Protein AF-A0A970T3A5-F1 (afdb_monomer)

Solvent-accessible surface area (backbone atoms only — not comparable to full-atom values): 3477 Å² total; per-residue (Å²): 110,73,69,55,49,42,60,74,54,53,74,77,47,88,61,94,44,72,64,57,46,51,48,54,52,48,49,43,43,64,73,43,48,57,39,63,42,63,32,72,94,58,76,62,26,15,59,54,55,42,55,50,54,55,55,61,74,75,107

Structure (mmCIF, N/CA/C/O backbone):
data_AF-A0A970T3A5-F1
#
_entry.id   AF-A0A970T3A5-F1
#
loop_
_atom_site.group_PDB
_atom_site.id
_atom_site.type_symbol
_atom_site.label_atom_id
_atom_site.label_alt_id
_atom_site.label_comp_id
_atom_site.label_asym_id
_atom_site.label_entity_id
_atom_site.label_seq_id
_atom_site.pdbx_PDB_ins_code
_atom_site.Cartn_x
_atom_site.Cartn_y
_atom_site.Cartn_z
_atom_site.occupancy
_atom_site.B_iso_or_equiv
_atom_site.auth_seq_id
_atom_site.auth_comp_id
_atom_site.auth_asym_id
_atom_site.auth_atom_id
_atom_site.pdbx_PDB_model_num
ATOM 1 N N . MET A 1 1 ? -8.925 -4.16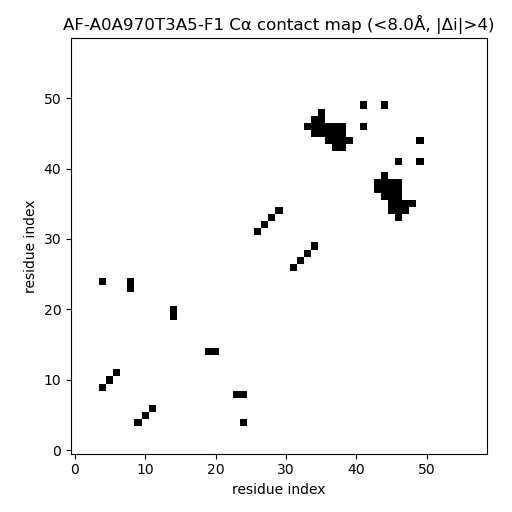3 -5.792 1.00 65.69 1 MET A N 1
ATOM 2 C CA . MET A 1 1 ? -8.820 -3.068 -4.805 1.00 65.69 1 MET A CA 1
ATOM 3 C C . MET A 1 1 ? -9.606 -3.361 -3.521 1.00 65.69 1 MET A C 1
ATOM 5 O O . MET A 1 1 ? -8.991 -3.734 -2.536 1.00 65.69 1 MET A O 1
ATOM 9 N N . PHE A 1 2 ? -10.946 -3.282 -3.507 1.00 65.88 2 PHE A N 1
ATOM 10 C CA . PHE A 1 2 ? -11.720 -3.304 -2.247 1.00 65.88 2 PHE A CA 1
ATOM 11 C C . PHE A 1 2 ? -11.693 -4.643 -1.477 1.00 65.88 2 PHE A C 1
ATOM 13 O O . PHE A 1 2 ? -11.690 -4.654 -0.249 1.00 65.88 2 PHE A O 1
ATOM 20 N N . ALA A 1 3 ? -11.644 -5.778 -2.184 1.00 74.88 3 ALA A N 1
ATOM 21 C CA . ALA A 1 3 ? -11.554 -7.100 -1.556 1.00 74.88 3 ALA A CA 1
ATOM 22 C C . ALA A 1 3 ? -10.195 -7.351 -0.870 1.00 74.88 3 ALA A C 1
ATOM 24 O O . ALA A 1 3 ? -10.159 -7.945 0.203 1.00 74.88 3 ALA A O 1
ATOM 25 N N . LEU A 1 4 ? -9.097 -6.853 -1.459 1.00 73.62 4 LEU A N 1
ATOM 26 C CA . LEU A 1 4 ? -7.745 -6.940 -0.888 1.00 73.62 4 LEU A CA 1
ATOM 27 C C . LEU A 1 4 ? -7.631 -6.088 0.376 1.00 73.62 4 LEU A C 1
ATOM 29 O O . LEU A 1 4 ? -7.226 -6.602 1.409 1.00 73.62 4 LEU A O 1
ATOM 33 N N . LEU A 1 5 ? -8.122 -4.845 0.331 1.00 77.50 5 LEU A N 1
ATOM 34 C CA . LEU A 1 5 ? -8.191 -3.959 1.498 1.00 77.50 5 LEU A CA 1
ATOM 35 C C . LEU A 1 5 ? -8.910 -4.614 2.685 1.00 77.50 5 LEU A C 1
ATOM 37 O O . LEU A 1 5 ? -8.401 -4.610 3.804 1.00 77.50 5 LEU A O 1
ATOM 41 N N . LYS A 1 6 ? -10.078 -5.231 2.453 1.00 73.88 6 LYS A N 1
ATOM 42 C CA . LYS A 1 6 ? -10.788 -5.943 3.526 1.00 73.88 6 LYS A CA 1
ATOM 43 C C . LYS A 1 6 ? -9.990 -7.127 4.066 1.00 73.88 6 LYS A C 1
ATOM 45 O O . LYS A 1 6 ? -9.955 -7.328 5.273 1.00 73.88 6 LYS A O 1
ATOM 50 N N . LYS A 1 7 ? -9.370 -7.913 3.186 1.00 77.00 7 LYS A N 1
ATOM 51 C CA . LYS A 1 7 ? -8.636 -9.121 3.572 1.00 77.00 7 LYS A CA 1
ATOM 52 C C . LYS A 1 7 ? -7.356 -8.805 4.347 1.00 77.00 7 LYS A C 1
ATOM 54 O O . LYS A 1 7 ? -7.091 -9.470 5.339 1.00 77.00 7 LYS A O 1
ATOM 59 N N . GLU A 1 8 ? -6.585 -7.828 3.887 1.00 73.44 8 GLU A N 1
ATOM 60 C CA . GLU A 1 8 ? -5.231 -7.566 4.389 1.00 73.44 8 GLU A CA 1
ATOM 61 C C . GLU A 1 8 ? -5.202 -6.539 5.522 1.00 73.44 8 GLU A C 1
ATOM 63 O O . GLU A 1 8 ? -4.358 -6.647 6.401 1.00 73.44 8 GLU A O 1
ATOM 68 N N . ILE A 1 9 ? -6.147 -5.591 5.557 1.00 74.94 9 ILE A N 1
ATOM 69 C CA . ILE A 1 9 ? -6.175 -4.535 6.582 1.00 74.94 9 ILE A CA 1
ATOM 70 C C . ILE A 1 9 ? -7.284 -4.774 7.607 1.00 74.94 9 ILE A C 1
ATOM 72 O O . ILE A 1 9 ? -7.048 -4.689 8.809 1.00 74.94 9 ILE A O 1
ATOM 76 N N . VAL A 1 10 ? -8.505 -5.067 7.151 1.00 71.00 10 VAL A N 1
ATOM 77 C CA . VAL A 1 10 ? -9.701 -5.042 8.018 1.00 71.00 10 VAL A CA 1
ATOM 78 C C . VAL A 1 10 ? -9.913 -6.361 8.761 1.00 71.00 10 VAL A C 1
ATOM 80 O O . VAL A 1 10 ? -10.227 -6.351 9.945 1.00 71.00 10 VAL A O 1
ATOM 83 N N . ASN A 1 11 ? -9.728 -7.504 8.099 1.00 71.06 11 ASN A N 1
ATOM 84 C CA . ASN A 1 11 ? -10.055 -8.815 8.670 1.00 71.06 11 ASN A CA 1
ATOM 85 C C . ASN A 1 11 ? -9.056 -9.315 9.734 1.00 71.06 11 ASN A C 1
ATOM 87 O O . ASN A 1 11 ? -9.308 -10.355 10.338 1.00 71.06 11 ASN A O 1
ATOM 91 N N . GLY A 1 12 ? -7.948 -8.605 9.966 1.00 68.06 12 GLY A N 1
ATOM 92 C CA . GLY A 1 12 ? -6.922 -8.969 10.954 1.00 68.06 12 GLY A CA 1
ATOM 93 C C . GLY A 1 12 ? -6.622 -7.893 11.999 1.00 68.06 12 GLY A C 1
ATOM 94 O O . GLY A 1 12 ? -5.871 -8.163 12.934 1.00 68.06 12 GLY A O 1
ATOM 95 N N . THR A 1 13 ? -7.207 -6.697 11.871 1.00 78.19 13 THR A N 1
ATOM 96 C CA . THR A 1 13 ? -6.829 -5.534 12.684 1.00 78.19 13 THR A CA 1
ATOM 97 C C . THR A 1 13 ? -8.043 -4.948 13.389 1.00 78.19 13 THR A C 1
ATOM 99 O O . THR A 1 13 ? -8.998 -4.503 12.754 1.00 78.19 13 THR A O 1
ATOM 102 N N . ASN A 1 14 ? -7.991 -4.905 14.720 1.00 83.62 14 ASN A N 1
ATOM 103 C CA . ASN A 1 14 ? -8.979 -4.191 15.521 1.00 83.62 14 ASN A CA 1
ATOM 104 C C . ASN A 1 14 ? -8.542 -2.735 15.690 1.00 83.62 14 ASN A C 1
ATOM 106 O O . ASN A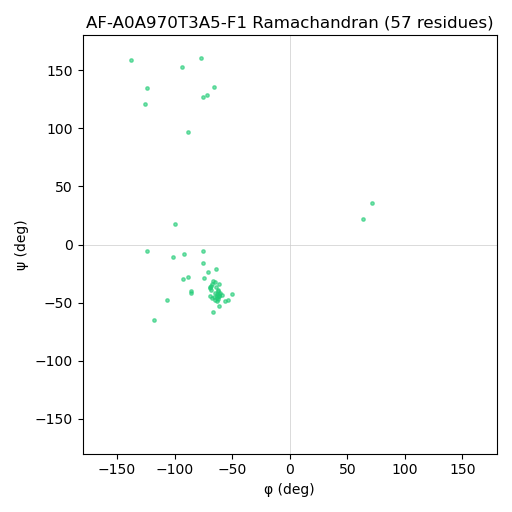 1 14 ? -7.747 -2.422 16.575 1.00 83.62 14 ASN A O 1
ATOM 110 N N . PHE A 1 15 ? -9.079 -1.849 14.855 1.00 89.56 15 PHE A N 1
ATOM 111 C CA . PHE A 1 15 ? -8.860 -0.412 14.994 1.00 89.56 15 PHE A CA 1
ATOM 112 C C . PHE A 1 15 ? -9.626 0.134 16.197 1.00 89.56 15 PHE A C 1
ATOM 114 O O . PHE A 1 15 ? -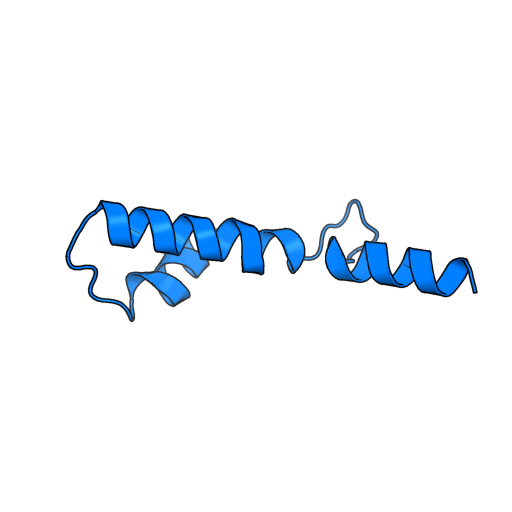10.836 -0.067 16.322 1.00 89.56 15 PHE A O 1
ATOM 121 N N . LYS A 1 16 ? -8.935 0.865 17.071 1.00 90.88 16 LYS A N 1
ATOM 122 C CA . LYS A 1 16 ? -9.542 1.525 18.234 1.00 90.88 16 LYS A CA 1
ATOM 123 C C . LYS A 1 16 ? -10.347 2.748 17.817 1.00 90.88 16 LYS A C 1
ATOM 125 O O . LYS A 1 16 ? -11.303 3.120 18.493 1.00 90.88 16 LYS A O 1
ATOM 130 N N . THR A 1 17 ? -9.953 3.387 16.715 1.00 94.38 17 THR A N 1
ATOM 131 C CA . THR A 1 17 ? -10.618 4.583 16.193 1.00 94.38 17 THR A CA 1
ATOM 132 C C . THR A 1 17 ? -10.755 4.543 14.676 1.00 94.38 17 THR A C 1
ATOM 134 O O . THR A 1 17 ? -10.011 3.861 13.971 1.00 94.38 17 THR A O 1
ATOM 137 N N . ARG A 1 18 ? -11.695 5.334 14.148 1.00 91.44 18 ARG A N 1
ATOM 138 C CA . ARG A 1 18 ? -11.862 5.491 12.698 1.00 91.44 18 ARG A CA 1
ATOM 139 C C . ARG A 1 18 ? -10.650 6.151 12.033 1.00 91.44 18 ARG A C 1
ATOM 141 O O . ARG A 1 18 ? -10.350 5.821 10.891 1.00 91.44 18 ARG A O 1
ATOM 148 N N . GLU A 1 19 ? -9.956 7.049 12.732 1.00 94.62 19 GLU A N 1
ATOM 149 C CA . GLU A 1 19 ? -8.753 7.699 12.195 1.00 94.62 19 GLU A CA 1
ATOM 150 C C . GLU A 1 19 ? -7.588 6.721 12.053 1.00 94.62 19 GLU A C 1
ATOM 152 O O . GLU A 1 19 ? -6.896 6.753 11.043 1.00 94.62 19 GLU A O 1
ATOM 157 N N . GLU A 1 20 ? -7.426 5.791 12.995 1.00 91.19 20 GLU A N 1
ATOM 158 C CA . GLU A 1 20 ? -6.428 4.719 12.901 1.00 91.19 20 GLU A CA 1
ATOM 159 C C . GLU A 1 20 ? -6.684 3.812 11.687 1.00 91.19 20 GLU A C 1
ATOM 161 O O . GLU A 1 20 ? -5.772 3.520 10.912 1.00 91.19 20 GLU A O 1
ATOM 166 N N . ALA A 1 21 ? -7.949 3.436 11.463 1.00 89.81 21 ALA A N 1
ATOM 167 C CA . ALA A 1 21 ? -8.345 2.679 10.278 1.00 89.81 21 ALA A CA 1
ATOM 168 C C . ALA A 1 21 ? -8.063 3.463 8.985 1.00 89.81 21 ALA A C 1
ATOM 170 O O . ALA A 1 21 ? -7.554 2.906 8.013 1.00 89.81 21 ALA A O 1
ATOM 171 N N . ARG A 1 22 ? -8.372 4.768 8.970 1.00 91.56 22 ARG A N 1
ATOM 172 C CA . ARG A 1 22 ? -8.128 5.643 7.816 1.00 91.56 22 ARG A CA 1
ATOM 173 C C . ARG A 1 22 ? -6.636 5.753 7.506 1.00 91.56 22 ARG A C 1
ATOM 175 O O . ARG A 1 22 ? -6.267 5.659 6.339 1.00 91.56 22 ARG A O 1
ATOM 182 N N . GLN A 1 23 ? -5.808 5.930 8.531 1.00 92.25 23 GLN A N 1
ATOM 183 C CA . GLN A 1 23 ? -4.358 6.013 8.394 1.00 92.25 23 GLN A CA 1
ATOM 184 C C . GLN A 1 23 ? -3.778 4.700 7.860 1.00 92.25 23 GLN A C 1
ATOM 186 O O . GLN A 1 23 ? -3.048 4.720 6.877 1.00 92.25 23 GLN A O 1
ATOM 191 N N . SER A 1 24 ? -4.209 3.560 8.403 1.00 89.94 24 SER A N 1
ATOM 192 C CA . SER A 1 24 ? -3.746 2.239 7.950 1.00 89.94 24 SER A CA 1
ATOM 193 C C . SER A 1 24 ? -4.107 1.963 6.485 1.00 89.94 24 SER A C 1
ATOM 195 O O . SER A 1 24 ? -3.309 1.425 5.721 1.00 89.94 24 SER A O 1
ATOM 197 N N . VAL A 1 25 ? -5.311 2.363 6.056 1.00 89.25 25 VAL A N 1
ATOM 198 C CA . VAL A 1 25 ? -5.722 2.280 4.644 1.00 89.25 25 VAL A CA 1
ATOM 199 C C . VAL A 1 25 ? -4.878 3.202 3.765 1.00 89.25 25 VAL A C 1
ATOM 201 O O . VAL A 1 25 ? -4.502 2.806 2.662 1.00 89.25 25 VAL A O 1
ATOM 204 N N . PHE A 1 26 ? -4.592 4.419 4.230 1.00 91.94 26 PHE A N 1
ATOM 205 C CA . PHE A 1 26 ? -3.751 5.367 3.506 1.00 91.94 26 PHE A CA 1
ATOM 206 C C . PHE A 1 26 ? -2.336 4.810 3.311 1.00 91.94 26 PHE A C 1
ATOM 208 O O . PHE A 1 26 ? -1.884 4.710 2.173 1.00 91.94 26 PHE A O 1
ATOM 215 N N . GLU A 1 27 ? -1.683 4.370 4.384 1.00 91.38 27 GLU A N 1
ATOM 216 C CA . GLU A 1 27 ? -0.340 3.775 4.350 1.00 91.38 27 GLU A CA 1
ATOM 217 C C . GLU A 1 27 ? -0.286 2.582 3.400 1.00 91.38 27 GLU A C 1
ATOM 219 O O . GLU A 1 27 ? 0.532 2.556 2.486 1.00 91.38 27 GLU A O 1
ATOM 224 N N . TYR A 1 28 ? -1.232 1.649 3.501 1.00 90.19 28 TYR A N 1
ATOM 225 C CA . TYR A 1 28 ? -1.274 0.514 2.584 1.00 90.19 28 TYR A CA 1
ATOM 226 C C . TYR A 1 28 ? -1.403 0.936 1.117 1.00 90.19 28 TYR A C 1
ATOM 228 O O . TYR A 1 28 ? -0.737 0.372 0.251 1.00 90.19 28 TYR A O 1
ATOM 236 N N . ILE A 1 29 ? -2.260 1.912 0.802 1.00 91.06 29 ILE A N 1
ATOM 237 C CA . ILE A 1 29 ? -2.453 2.354 -0.585 1.00 91.06 29 ILE A CA 1
ATOM 238 C C . ILE A 1 29 ? -1.182 3.012 -1.129 1.00 91.06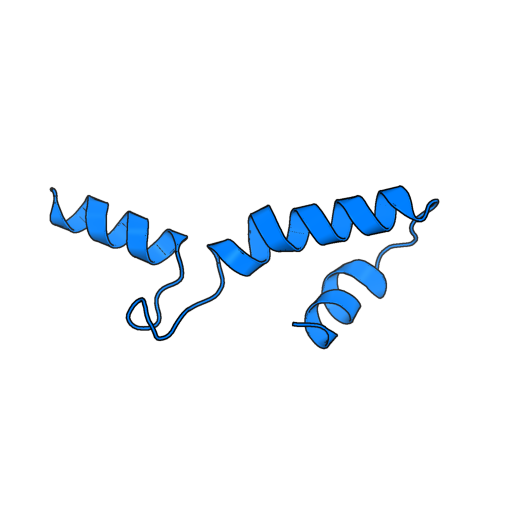 29 ILE A C 1
ATOM 240 O O . ILE A 1 29 ? -0.794 2.722 -2.263 1.00 91.06 29 ILE A O 1
ATOM 244 N N . TYR A 1 30 ? -0.559 3.894 -0.348 1.00 92.38 30 TYR A N 1
ATOM 245 C CA . TYR A 1 30 ? 0.547 4.733 -0.807 1.00 92.38 30 TYR A CA 1
ATOM 246 C C . TYR A 1 30 ? 1.911 4.062 -0.704 1.00 92.38 30 TYR A C 1
ATOM 248 O O . TYR A 1 30 ? 2.714 4.211 -1.619 1.00 92.38 30 TYR A O 1
ATOM 256 N N . GLU A 1 31 ? 2.175 3.327 0.369 1.00 89.88 31 GLU A N 1
ATOM 257 C CA . GLU A 1 31 ? 3.484 2.718 0.614 1.00 89.88 31 GLU A CA 1
ATOM 258 C C . GLU A 1 31 ? 3.601 1.332 -0.014 1.00 89.88 31 GLU A C 1
ATOM 260 O O . GLU A 1 31 ? 4.696 0.917 -0.385 1.00 89.88 31 GLU A O 1
ATOM 265 N N . PHE A 1 32 ? 2.481 0.620 -0.176 1.00 89.31 32 PHE A N 1
ATOM 266 C CA . PHE A 1 32 ? 2.502 -0.761 -0.647 1.00 89.31 32 PHE A CA 1
ATOM 267 C C . PHE A 1 32 ? 1.774 -0.954 -1.976 1.00 89.31 32 PHE A C 1
ATOM 269 O O . PHE A 1 32 ? 2.401 -1.285 -2.984 1.00 89.31 32 PHE A O 1
ATOM 276 N N . TYR A 1 33 ? 0.458 -0.747 -2.008 1.00 91.12 33 TYR A N 1
ATOM 277 C CA . TYR A 1 33 ? -0.376 -1.186 -3.121 1.00 91.12 33 TYR A CA 1
ATOM 278 C C . TYR A 1 33 ? -0.065 -0.445 -4.420 1.00 91.12 33 TYR A C 1
ATOM 280 O O . TYR A 1 33 ? 0.260 -1.083 -5.415 1.00 91.12 33 TYR A O 1
ATOM 288 N N . ASN A 1 34 ? -0.162 0.886 -4.446 1.00 92.00 34 ASN A N 1
ATOM 289 C CA . ASN A 1 34 ? 0.091 1.651 -5.668 1.00 92.00 34 ASN A CA 1
ATOM 290 C C . ASN A 1 34 ? 1.532 1.505 -6.188 1.00 92.00 34 ASN A C 1
ATOM 292 O O . ASN A 1 34 ? 1.671 1.238 -7.380 1.00 92.00 34 ASN A O 1
ATOM 296 N N . PRO A 1 35 ? 2.592 1.628 -5.361 1.00 94.44 35 PRO A N 1
ATOM 297 C CA . PRO A 1 35 ? 3.962 1.536 -5.869 1.00 94.44 35 PRO A CA 1
ATOM 298 C C . PRO A 1 35 ? 4.372 0.118 -6.290 1.00 94.44 35 PRO A C 1
ATOM 300 O O . PRO A 1 35 ? 5.260 -0.019 -7.129 1.00 94.44 35 PRO A O 1
ATOM 303 N N . SER A 1 36 ? 3.720 -0.925 -5.758 1.00 93.75 36 SER A N 1
ATOM 304 C CA . SER A 1 36 ? 4.037 -2.333 -6.067 1.00 93.75 36 SER A CA 1
ATOM 305 C C . SER A 1 36 ? 3.076 -2.979 -7.070 1.00 93.75 36 SER A C 1
ATOM 307 O O . SER A 1 36 ? 3.319 -4.088 -7.549 1.00 93.75 36 SER A O 1
ATOM 309 N N . ARG A 1 37 ? 1.953 -2.331 -7.398 1.00 93.81 37 ARG A N 1
ATOM 310 C CA . ARG A 1 37 ? 0.982 -2.873 -8.350 1.00 93.81 37 ARG A CA 1
ATOM 311 C C . ARG A 1 37 ? 1.503 -2.727 -9.773 1.00 93.81 37 ARG A C 1
ATOM 313 O O . ARG A 1 37 ? 1.773 -1.623 -10.226 1.00 93.81 37 ARG A O 1
ATOM 320 N N . LYS A 1 38 ? 1.517 -3.839 -10.506 1.00 95.31 38 LYS A N 1
ATOM 321 C CA . LYS A 1 38 ? 1.817 -3.866 -11.942 1.00 95.31 38 LYS A CA 1
ATOM 322 C C . LYS A 1 38 ? 0.746 -3.148 -12.756 1.00 95.31 38 LYS A C 1
ATOM 324 O O . LYS A 1 38 ? -0.454 -3.339 -12.523 1.00 95.31 38 LYS A O 1
ATOM 329 N N . GLN A 1 39 ? 1.197 -2.342 -13.709 1.00 95.38 39 GLN A N 1
ATOM 330 C CA . GLN A 1 39 ? 0.363 -1.516 -14.575 1.00 95.38 39 GLN A CA 1
ATOM 331 C C . GLN A 1 39 ? 0.666 -1.846 -16.034 1.00 95.38 39 GLN A C 1
ATOM 333 O O . GLN A 1 39 ? 1.824 -1.991 -16.422 1.00 95.38 39 GLN A O 1
ATOM 338 N N . GLU A 1 40 ? -0.379 -2.006 -16.840 1.00 95.88 40 GLU A N 1
ATOM 339 C CA . GLU A 1 40 ? -0.240 -2.336 -18.262 1.00 95.88 40 GLU A CA 1
ATOM 340 C C . GLU A 1 40 ? 0.458 -1.198 -19.014 1.00 95.88 40 GLU A C 1
ATOM 342 O O . GLU A 1 40 ? 1.339 -1.441 -19.835 1.00 95.88 40 GLU A O 1
ATOM 347 N N . GLU A 1 41 ? 0.171 0.044 -18.628 1.00 95.56 41 GLU A N 1
ATOM 348 C CA . GLU A 1 41 ? 0.764 1.260 -19.187 1.00 95.56 41 GLU A CA 1
ATOM 349 C C . GLU A 1 41 ? 2.279 1.361 -18.944 1.00 95.56 41 GLU A C 1
ATOM 351 O O . GLU A 1 41 ? 2.972 2.069 -19.670 1.00 95.56 41 GLU A O 1
ATOM 356 N N . LEU A 1 42 ? 2.802 0.636 -17.949 1.00 95.00 42 LEU A N 1
ATOM 357 C CA . LEU A 1 42 ? 4.232 0.534 -17.642 1.00 95.00 42 LEU A CA 1
ATOM 358 C C . LEU A 1 42 ? 4.857 -0.756 -18.199 1.00 95.00 42 LEU A C 1
ATOM 360 O O . LEU A 1 42 ? 5.912 -1.185 -17.737 1.00 95.00 42 LEU A O 1
ATOM 364 N N . GLY A 1 43 ? 4.200 -1.423 -19.153 1.00 95.12 43 GLY A N 1
ATOM 365 C CA . GLY A 1 43 ? 4.689 -2.679 -19.726 1.00 95.12 43 GLY A CA 1
ATOM 366 C C . GLY A 1 43 ? 4.588 -3.857 -18.755 1.00 95.12 43 GLY A C 1
ATOM 367 O O . GLY A 1 43 ? 5.463 -4.718 -18.730 1.00 95.12 43 GLY A O 1
ATOM 368 N N . HIS A 1 44 ? 3.536 -3.884 -17.933 1.00 95.19 44 HIS A N 1
ATOM 369 C C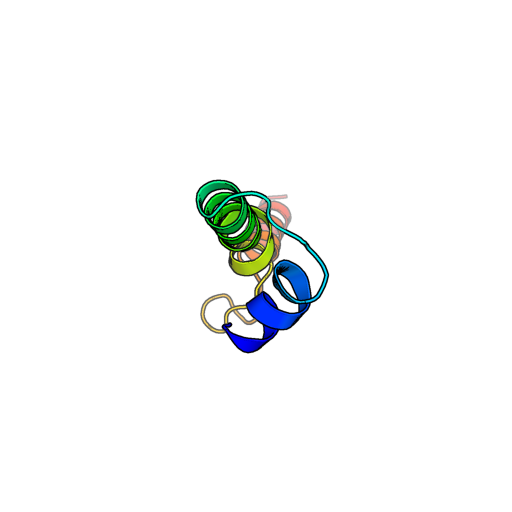A . HIS A 1 44 ? 3.342 -4.848 -16.842 1.00 95.19 44 HIS A CA 1
ATOM 370 C C . HIS A 1 44 ? 4.387 -4.764 -15.718 1.00 95.19 44 HIS A C 1
ATOM 372 O O . HIS A 1 44 ? 4.544 -5.715 -14.948 1.00 95.19 44 HIS A O 1
ATOM 378 N N . LEU A 1 45 ? 5.053 -3.618 -15.578 1.00 96.44 45 LEU A N 1
ATOM 379 C CA . LEU A 1 45 ? 5.869 -3.283 -14.416 1.00 96.44 45 LEU A CA 1
ATOM 380 C C . LEU A 1 45 ? 5.045 -2.493 -13.396 1.00 96.44 45 LEU A C 1
ATOM 382 O O . LEU A 1 45 ? 4.062 -1.826 -13.727 1.00 96.44 45 LEU A O 1
ATOM 386 N N . SER A 1 46 ? 5.419 -2.592 -12.130 1.00 97.00 46 SER A N 1
ATOM 387 C CA . SER A 1 46 ? 4.999 -1.638 -11.106 1.00 97.00 46 SER A CA 1
ATOM 388 C C . SER A 1 46 ? 5.798 -0.337 -11.218 1.00 97.00 46 SER A C 1
ATOM 390 O O . SER A 1 46 ? 6.887 -0.347 -11.793 1.00 97.00 46 SER A O 1
ATOM 392 N N .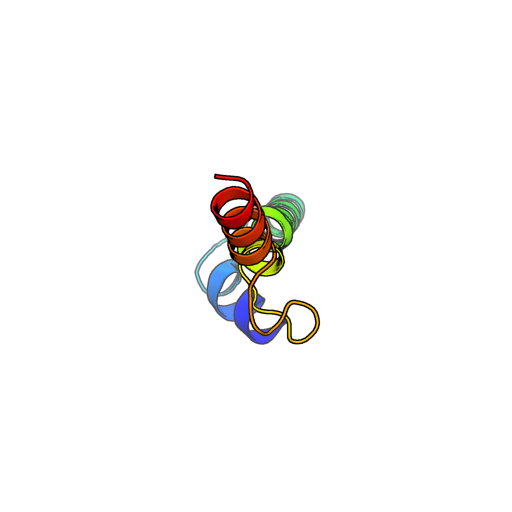 PRO A 1 47 ? 5.315 0.783 -10.652 1.00 96.69 47 PRO A N 1
ATOM 393 C CA . PRO A 1 47 ? 6.088 2.022 -10.597 1.00 96.69 47 PRO A CA 1
ATOM 394 C C . PRO A 1 47 ? 7.511 1.837 -10.053 1.00 96.69 47 PRO A C 1
ATOM 396 O O . PRO A 1 47 ? 8.455 2.367 -10.634 1.00 96.69 47 PRO A O 1
ATOM 3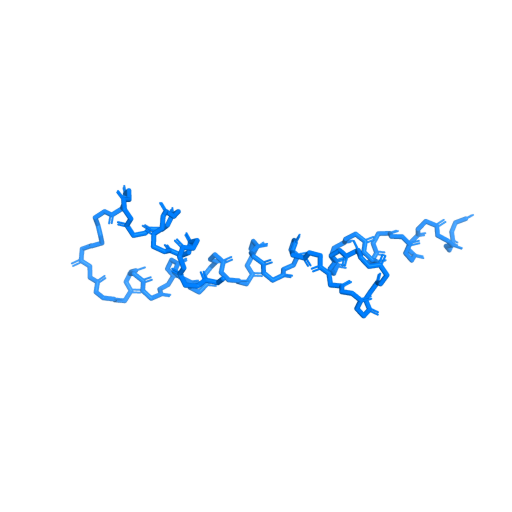99 N N . ASN A 1 48 ? 7.683 1.040 -8.992 1.00 95.69 48 ASN A N 1
ATOM 400 C CA . ASN A 1 48 ? 9.005 0.752 -8.433 1.00 95.69 48 ASN A CA 1
ATOM 401 C C . ASN A 1 48 ? 9.890 -0.032 -9.413 1.00 95.69 48 ASN A C 1
ATOM 403 O O . ASN A 1 48 ? 11.034 0.351 -9.643 1.00 95.69 48 ASN A O 1
ATOM 407 N N . GLU A 1 49 ? 9.365 -1.103 -10.017 1.00 96.75 49 GLU A N 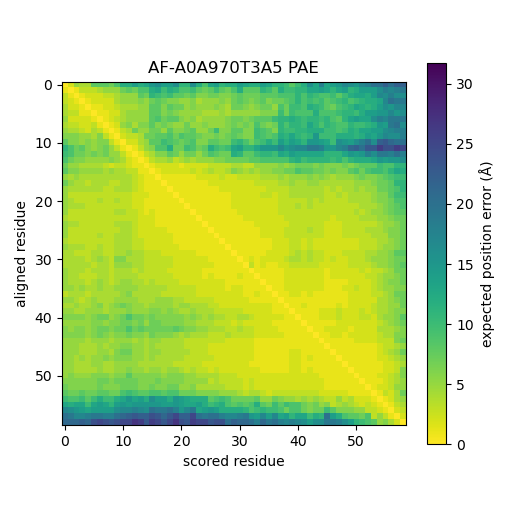1
ATOM 408 C CA . GLU A 1 49 ? 10.100 -1.893 -11.019 1.00 96.75 49 GLU A CA 1
ATOM 409 C C . GLU A 1 49 ? 10.454 -1.048 -12.251 1.00 96.75 49 GLU A C 1
ATOM 411 O O . GLU A 1 49 ? 11.558 -1.150 -12.778 1.00 96.75 49 GLU A O 1
ATOM 416 N N . PHE A 1 50 ? 9.544 -0.179 -12.691 1.00 96.19 50 PHE A N 1
ATOM 417 C CA . PHE A 1 50 ? 9.767 0.712 -13.822 1.00 96.19 50 PHE A CA 1
ATOM 418 C C . PHE A 1 50 ? 10.913 1.689 -13.543 1.00 96.19 50 PHE A C 1
ATOM 420 O O . PHE A 1 50 ? 11.842 1.782 -14.343 1.00 96.19 50 PHE A O 1
ATOM 427 N N . VAL A 1 51 ? 10.909 2.360 -12.387 1.00 95.06 51 VAL A N 1
ATOM 428 C CA . VAL A 1 51 ? 11.996 3.275 -11.997 1.00 95.06 51 VAL A CA 1
ATOM 429 C C . VAL A 1 51 ? 13.338 2.546 -11.901 1.00 95.06 51 VAL A C 1
ATOM 431 O O . VAL A 1 51 ? 14.337 3.067 -12.393 1.00 95.06 51 VAL A O 1
ATOM 434 N N . LEU A 1 52 ? 13.368 1.339 -11.329 1.00 95.62 52 LEU A N 1
ATOM 435 C CA . LEU A 1 52 ? 14.583 0.519 -11.276 1.00 95.62 52 LEU A CA 1
ATOM 436 C C . LEU A 1 52 ? 15.086 0.162 -12.682 1.00 95.62 52 LEU A C 1
ATOM 438 O O . LEU A 1 52 ? 16.266 0.343 -12.971 1.00 95.62 52 LEU A O 1
ATOM 442 N N . SER A 1 53 ? 14.190 -0.244 -13.588 1.00 93.81 53 SER A N 1
ATOM 443 C CA . SER A 1 53 ? 14.561 -0.571 -14.972 1.00 93.81 53 SER A CA 1
ATOM 444 C C . SER A 1 53 ? 15.152 0.624 -15.729 1.00 93.81 53 SER A C 1
ATOM 446 O O . SER A 1 53 ? 16.071 0.457 -16.528 1.00 93.81 53 SER A O 1
ATOM 448 N N . LEU A 1 54 ? 14.677 1.844 -15.447 1.00 93.00 54 LEU A N 1
ATOM 449 C CA . LEU A 1 54 ? 15.249 3.064 -16.017 1.00 93.00 54 LEU A CA 1
ATOM 450 C C . LEU A 1 54 ? 16.653 3.343 -15.471 1.00 93.00 54 LEU A C 1
ATOM 452 O O . LEU A 1 54 ? 17.500 3.828 -16.212 1.00 93.00 54 LEU A O 1
ATOM 456 N N . GLN A 1 55 ? 16.917 3.044 -14.197 1.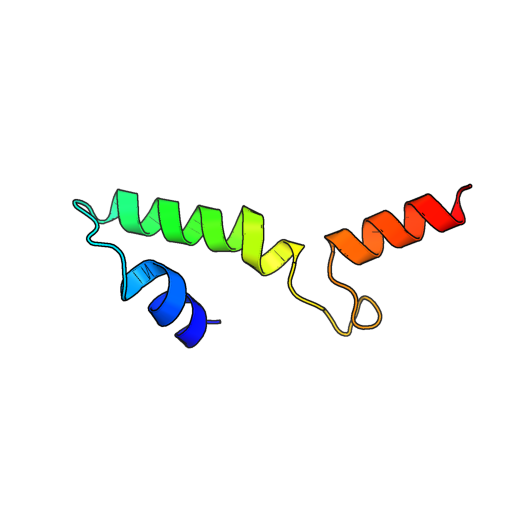00 87.94 55 GLN A N 1
ATOM 457 C CA . GLN A 1 55 ? 18.245 3.217 -13.598 1.00 87.94 55 GLN A CA 1
ATOM 458 C C . GLN A 1 55 ? 19.264 2.228 -14.173 1.00 87.94 55 GLN A C 1
ATOM 460 O O . GLN A 1 55 ? 20.398 2.617 -14.440 1.00 87.94 55 GLN A O 1
ATOM 465 N N . GLU A 1 56 ? 18.858 0.981 -14.410 1.00 81.56 56 GLU A N 1
ATOM 466 C CA . GLU A 1 56 ? 19.709 -0.052 -15.017 1.00 81.56 56 GLU A CA 1
ATOM 467 C C . GLU A 1 56 ? 20.066 0.256 -16.476 1.00 81.56 56 GLU A C 1
ATOM 469 O O . GLU A 1 56 ? 21.156 -0.081 -16.916 1.00 81.56 56 GLU A O 1
ATOM 474 N N . GLN A 1 57 ? 19.182 0.925 -17.221 1.00 74.81 57 GLN A N 1
ATOM 475 C CA . GLN A 1 57 ? 19.440 1.340 -18.607 1.00 74.81 57 GLN A CA 1
ATOM 476 C C . GLN A 1 57 ? 20.386 2.543 -18.730 1.00 74.81 57 GLN A C 1
ATOM 478 O O . GLN A 1 57 ? 20.864 2.838 -19.825 1.00 74.81 57 GLN A O 1
ATOM 483 N N . VAL A 1 58 ? 20.608 3.276 -17.637 1.00 69.44 58 VAL A N 1
ATOM 484 C CA . VAL A 1 58 ? 21.483 4.459 -17.597 1.00 69.44 58 VAL A CA 1
ATOM 485 C C . VAL A 1 58 ? 22.923 4.086 -17.192 1.00 69.44 58 VAL A C 1
ATOM 487 O O . VAL A 1 58 ? 23.819 4.925 -17.298 1.00 69.44 58 VAL A O 1
ATOM 490 N N . LEU A 1 59 ? 23.153 2.836 -16.774 1.00 56.12 59 LEU A N 1
ATOM 491 C CA . LEU A 1 59 ? 24.461 2.243 -16.464 1.00 56.12 59 LEU A CA 1
ATOM 492 C C . LEU A 1 59 ? 25.018 1.452 -17.656 1.00 56.12 59 LEU A C 1
ATOM 494 O O . LEU A 1 59 ? 26.255 1.513 -17.843 1.00 56.12 59 LEU A O 1
#

Foldseek 3Di:
DVVCLCVPQPPPDDDPDPVSSVVSSVCCVPVPDQQQAQDVVLVRGGVVRSVVVVVVVVD

Radius of gyration: 15.13 Å; Cα contacts (8 Å, |Δi|>4): 35; chains: 1; bounding box: 36×17×38 Å

Nearest PDB structures (foldseek):
  8b4h-assembly1_D  TM=7.174E-01  e=2.039E+00  Geobacillus stearothermophilus

pLDDT: mean 86.92, std 10.17, range [56.12, 97.0]

Sequence (59 aa):
MFALLKKEIVNGTNFKTREEARQSVFEYIYEFYNPSRKQEELGHLSPNEFVLSLQEQVL

Secondary structure (DSSP, 8-state):
-HHHHIIIIITT---SSHHHHHHHHHHIIIIIIHHHS-BGGGTTB-HHHHHHHHHHTT-

Mean predicted aligned error: 5.37 Å